Protein AF-A0A948AP21-F1 (afdb_monomer)

Sequence (75 aa):
ANGITAANEQVQALVDEFAQ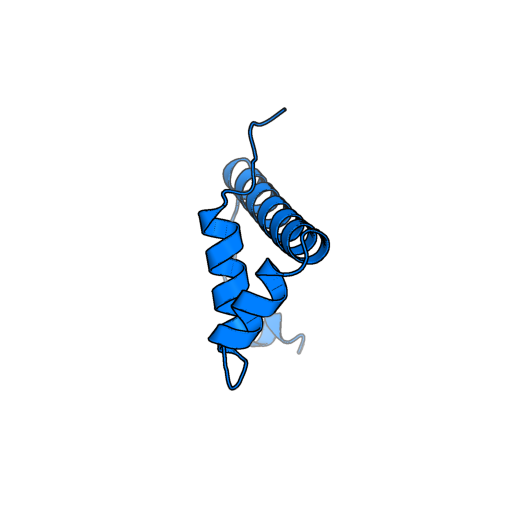SYEDPSEVVAWYHQDSTRLNEARALVLEENIVNWVLEHVQVSDEPATLETLMGNK

Radius of gyration: 17.39 Å; Cα contacts (8 Å, |Δi|>4): 40; chains: 1; bounding box: 44×27×39 Å

Solvent-accessible surface area (backbone atoms only — not comparable to full-atom values): 4576 Å² total; per-residue (Å²): 128,92,78,84,68,55,49,69,68,57,34,48,50,53,44,51,58,63,15,67,80,46,97,57,36,68,59,47,42,50,58,36,73,74,33,72,66,55,44,48,52,46,33,49,52,44,34,51,51,53,49,51,51,53,49,57,74,75,45,92,80,78,92,74,97,75,53,70,57,67,76,69,69,62,126

Secondary structure (DSSP, 8-state):
-------HHHHHHHHHHHHTTSS-HHHHHHHHHT-HHHHHHHHHHHHHHHHHHHHHHHS--------HHHHTT--

Nearest PDB structures (foldseek):
  5owj-assembly1_B  TM=8.759E-01  e=1.589E-03  Escherichia coli
  6d6s-assembly1_B  TM=7.412E-01  e=1.741E-02  Escherichia coli K-12
  8uew-assembly1_1Y  TM=4.173E-01  e=3.457E+00  Sus scrofa

pLDDT: mean 85.11, std 7.42, range [50.09, 91.12]

Mean predicted aligned error: 7.28 Å

Foldseek 3Di:
DPPQFQDPVNLLVQLLVVLVVDPGSPVSSVVCVVDPVSSVVSRVVSSVVSVVVVVVVVDDDDDDDDDPCVVVPPD

Structure (mmCIF, N/CA/C/O backbone):
data_AF-A0A948AP21-F1
#
_entry.id   AF-A0A948AP21-F1
#
loop_
_atom_site.group_PDB
_atom_site.id
_atom_site.type_symbol
_atom_site.label_atom_id
_atom_site.label_alt_id
_atom_site.label_comp_id
_atom_site.label_asym_id
_atom_site.label_entity_id
_atom_site.label_seq_id
_atom_site.pdbx_PDB_ins_code
_atom_site.Cartn_x
_atom_site.Cartn_y
_atom_site.Cartn_z
_atom_site.occupancy
_atom_site.B_iso_or_equiv
_atom_site.auth_seq_id
_atom_site.auth_comp_id
_atom_site.auth_asym_id
_atom_site.auth_atom_id
_atom_site.pdbx_PDB_model_num
ATOM 1 N N . ALA A 1 1 ? -11.008 14.179 -13.555 1.00 50.09 1 ALA A N 1
ATOM 2 C CA . ALA A 1 1 ? -10.065 13.375 -12.751 1.00 50.09 1 ALA A CA 1
ATOM 3 C C . ALA A 1 1 ? -10.091 11.957 -13.303 1.00 50.09 1 ALA A C 1
ATOM 5 O O . ALA A 1 1 ? -11.187 11.487 -13.576 1.00 50.09 1 ALA A O 1
ATOM 6 N N . ASN A 1 2 ? -8.941 11.313 -13.514 1.00 66.69 2 ASN A N 1
ATOM 7 C CA . ASN A 1 2 ? -8.790 10.048 -14.262 1.00 66.69 2 ASN A CA 1
ATOM 8 C C . ASN A 1 2 ? -9.423 8.798 -13.602 1.00 66.69 2 ASN A C 1
ATOM 10 O O . ASN A 1 2 ? -9.038 7.686 -13.927 1.00 66.69 2 ASN A O 1
ATOM 14 N N . GLY A 1 3 ? -10.370 8.954 -12.668 1.00 71.56 3 GLY A N 1
ATOM 15 C CA . GLY A 1 3 ? -11.104 7.840 -12.051 1.00 71.56 3 GLY A CA 1
ATOM 16 C C . GLY A 1 3 ? -10.258 6.871 -11.219 1.00 71.56 3 GLY A C 1
ATOM 17 O O . GLY A 1 3 ? -10.776 5.844 -10.802 1.00 71.56 3 GLY A O 1
ATOM 18 N N . ILE A 1 4 ? -8.984 7.185 -10.974 1.00 77.38 4 ILE A N 1
ATOM 19 C CA . ILE A 1 4 ? -8.067 6.331 -10.220 1.00 77.38 4 ILE A CA 1
ATOM 20 C C . ILE A 1 4 ? -8.478 6.375 -8.750 1.00 77.38 4 ILE A C 1
ATOM 22 O O . ILE A 1 4 ? -8.419 7.422 -8.103 1.00 77.38 4 ILE A O 1
ATOM 26 N N . THR A 1 5 ? -8.931 5.237 -8.240 1.00 78.56 5 THR A N 1
ATOM 27 C CA . THR A 1 5 ? -9.362 5.069 -6.853 1.00 78.56 5 THR A CA 1
ATOM 28 C C . THR A 1 5 ? -8.669 3.861 -6.259 1.00 78.56 5 THR A C 1
ATOM 30 O O . THR A 1 5 ? -8.561 2.832 -6.919 1.00 78.56 5 THR A O 1
ATOM 33 N N . ALA A 1 6 ? -8.241 3.961 -5.006 1.00 82.75 6 ALA A N 1
ATOM 34 C CA . ALA A 1 6 ? -7.791 2.801 -4.254 1.00 82.75 6 ALA A CA 1
ATOM 35 C C . ALA A 1 6 ? -9.005 1.932 -3.892 1.00 82.75 6 ALA A C 1
ATOM 37 O O . ALA A 1 6 ? -9.854 2.348 -3.095 1.00 82.75 6 ALA A O 1
ATOM 38 N N . ALA A 1 7 ? -9.114 0.754 -4.511 1.00 86.44 7 ALA A N 1
ATOM 39 C CA . ALA A 1 7 ? -10.176 -0.193 -4.198 1.00 86.44 7 ALA A CA 1
ATOM 40 C C . ALA A 1 7 ? -9.965 -0.769 -2.792 1.00 86.44 7 ALA A C 1
ATOM 42 O O . ALA A 1 7 ? -8.834 -1.017 -2.377 1.00 86.44 7 ALA A O 1
ATOM 43 N N . ASN A 1 8 ? -11.051 -1.009 -2.052 1.00 83.75 8 ASN A N 1
ATOM 44 C CA . ASN A 1 8 ? -10.940 -1.548 -0.693 1.00 83.75 8 ASN A CA 1
ATOM 45 C C . ASN A 1 8 ? -10.272 -2.932 -0.680 1.00 83.75 8 ASN A C 1
ATOM 47 O O . ASN A 1 8 ? -9.512 -3.212 0.239 1.00 83.75 8 ASN A O 1
ATOM 51 N N . GLU A 1 9 ? -10.486 -3.756 -1.712 1.00 86.88 9 GLU A N 1
ATOM 52 C CA . GLU A 1 9 ? -9.808 -5.052 -1.848 1.00 86.88 9 GLU A CA 1
ATOM 53 C C . GLU A 1 9 ? -8.289 -4.906 -1.999 1.00 86.88 9 GLU A C 1
ATOM 55 O O . GLU A 1 9 ? -7.545 -5.679 -1.407 1.00 86.88 9 GLU A O 1
ATOM 60 N N . GLN A 1 10 ? -7.816 -3.891 -2.731 1.00 87.44 10 GLN A N 1
ATOM 61 C CA . GLN A 1 10 ? -6.381 -3.625 -2.883 1.00 87.44 10 GLN A CA 1
ATOM 62 C C . GLN A 1 10 ? -5.756 -3.149 -1.569 1.00 87.44 10 GLN A C 1
ATOM 64 O O . GLN A 1 10 ? -4.665 -3.577 -1.213 1.00 87.44 10 GLN A O 1
ATOM 69 N N . VAL A 1 11 ? -6.463 -2.295 -0.822 1.00 87.62 11 VAL A N 1
ATOM 70 C CA . VAL A 1 11 ? -6.007 -1.845 0.503 1.00 87.62 11 VAL A CA 1
ATOM 71 C C . VAL A 1 1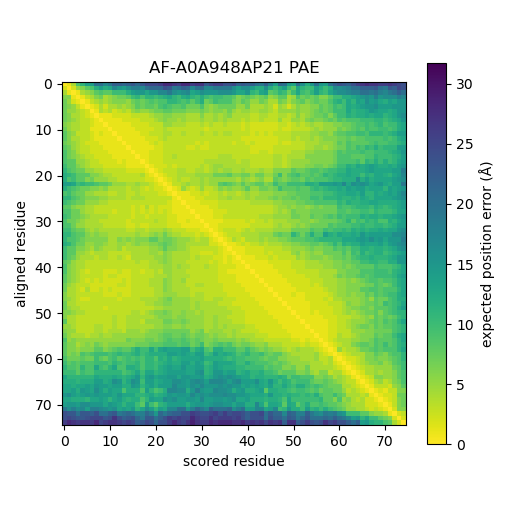1 ? -5.918 -3.020 1.469 1.00 87.62 11 VAL A C 1
ATOM 73 O O . VAL A 1 11 ? -4.959 -3.117 2.225 1.00 8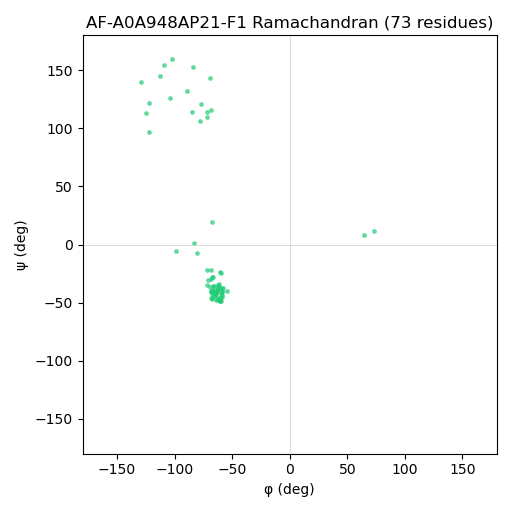7.62 11 VAL A O 1
ATOM 76 N N . GLN A 1 12 ? -6.890 -3.930 1.426 1.00 87.12 12 GLN A N 1
ATOM 77 C CA . GLN A 1 12 ? -6.873 -5.116 2.270 1.00 87.12 12 GLN A CA 1
ATOM 78 C C . GLN A 1 12 ? -5.745 -6.079 1.882 1.00 87.12 12 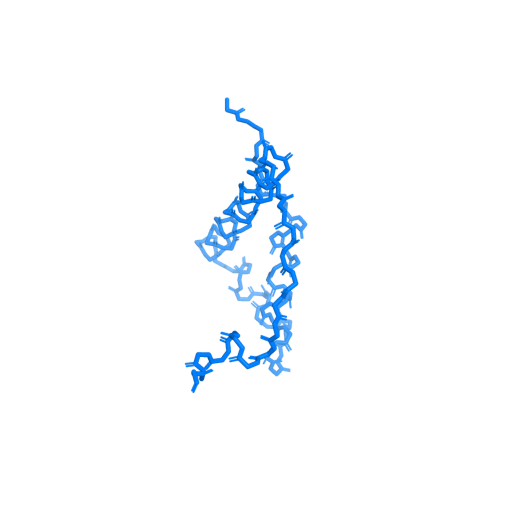GLN A C 1
ATOM 80 O O . GLN A 1 12 ? -5.024 -6.534 2.761 1.00 87.12 12 GLN A O 1
ATOM 85 N N . ALA A 1 13 ? -5.527 -6.306 0.584 1.00 89.81 13 ALA A N 1
ATOM 86 C CA . ALA A 1 13 ? -4.418 -7.122 0.098 1.00 89.81 13 ALA A CA 1
ATOM 87 C C . ALA A 1 13 ? -3.050 -6.560 0.518 1.00 89.81 13 ALA A C 1
ATOM 89 O O . ALA A 1 13 ? -2.192 -7.321 0.954 1.00 89.81 13 ALA A O 1
ATOM 90 N N . LEU A 1 14 ? -2.870 -5.237 0.455 1.00 89.31 14 LEU A N 1
ATOM 91 C CA . LEU A 1 14 ? -1.643 -4.573 0.898 1.00 89.31 14 LEU A CA 1
ATOM 92 C C . LEU A 1 14 ? -1.411 -4.746 2.408 1.00 89.31 14 LEU A C 1
ATOM 94 O O . LEU A 1 14 ? -0.297 -5.012 2.851 1.00 89.31 14 LEU A O 1
ATOM 98 N N . VAL A 1 15 ? -2.467 -4.606 3.215 1.00 88.44 15 VAL A N 1
ATOM 99 C CA . VAL A 1 15 ? -2.386 -4.821 4.667 1.00 88.44 15 VAL A CA 1
ATOM 100 C C . VAL A 1 15 ? -2.064 -6.283 4.985 1.00 88.44 15 VAL A C 1
ATOM 102 O O . VAL A 1 15 ? -1.227 -6.537 5.850 1.00 88.44 15 VAL A O 1
ATOM 105 N N . ASP A 1 16 ? -2.665 -7.232 4.266 1.00 87.69 16 ASP A N 1
ATOM 106 C CA . ASP A 1 16 ? -2.373 -8.660 4.408 1.00 87.69 16 ASP A CA 1
ATOM 107 C C . ASP A 1 16 ? -0.923 -8.979 4.011 1.00 87.69 16 ASP A C 1
ATOM 109 O O . ASP A 1 16 ? -0.251 -9.746 4.698 1.00 87.69 16 ASP A O 1
ATOM 113 N N . GLU A 1 17 ? -0.406 -8.367 2.943 1.00 88.25 17 GLU A N 1
ATOM 114 C CA . GLU A 1 17 ? 0.991 -8.504 2.519 1.00 88.25 17 GLU A CA 1
ATOM 115 C C . GLU A 1 17 ? 1.958 -7.964 3.580 1.00 88.25 17 GLU A C 1
ATOM 117 O O . GLU A 1 17 ? 2.911 -8.648 3.963 1.00 88.25 17 GLU A O 1
ATOM 122 N N . PHE A 1 18 ? 1.686 -6.780 4.136 1.00 86.06 18 PHE A N 1
ATOM 123 C CA . PHE A 1 18 ? 2.487 -6.252 5.239 1.00 86.06 18 PHE A CA 1
ATOM 124 C C . PHE A 1 18 ? 2.424 -7.146 6.475 1.00 86.06 18 PHE A C 1
ATOM 126 O O . PHE A 1 18 ? 3.443 -7.349 7.134 1.00 86.06 18 PHE A O 1
ATOM 133 N N . ALA A 1 19 ? 1.258 -7.718 6.771 1.00 89.25 19 ALA A N 1
ATOM 134 C CA . ALA A 1 19 ? 1.058 -8.597 7.912 1.00 89.25 19 ALA A CA 1
ATOM 135 C C . ALA A 1 19 ? 1.792 -9.945 7.779 1.00 89.25 19 ALA A C 1
ATOM 137 O O . ALA A 1 19 ? 2.222 -10.491 8.793 1.00 89.25 19 ALA A O 1
ATOM 138 N N . GLN A 1 20 ? 2.007 -10.464 6.562 1.00 89.12 20 GLN A N 1
ATOM 139 C CA . GLN A 1 20 ? 2.688 -11.753 6.327 1.00 89.12 20 GLN A CA 1
ATOM 140 C C . GLN A 1 20 ? 4.127 -11.810 6.851 1.00 89.12 20 GLN A C 1
ATOM 142 O O . GLN A 1 20 ? 4.646 -12.895 7.107 1.00 89.12 20 GLN A O 1
ATOM 147 N N . SER A 1 21 ? 4.777 -10.657 7.010 1.00 88.94 21 SER A N 1
ATOM 148 C CA . SER A 1 21 ? 6.141 -10.578 7.545 1.00 88.94 21 SER A CA 1
ATOM 149 C C . SER A 1 21 ? 6.201 -10.669 9.077 1.00 88.94 21 SER A C 1
ATOM 151 O O . SER A 1 21 ? 7.294 -10.734 9.640 1.00 88.94 21 SER A O 1
ATOM 153 N N . TYR A 1 22 ? 5.051 -10.658 9.756 1.00 88.94 22 TYR A N 1
ATOM 154 C CA . TYR A 1 22 ? 4.942 -10.688 11.213 1.00 88.94 22 TYR A CA 1
ATOM 155 C C . TYR A 1 22 ? 4.562 -12.078 11.736 1.00 88.94 22 TYR A C 1
ATOM 157 O O . TYR A 1 22 ? 4.019 -12.914 11.019 1.00 88.94 22 TYR A O 1
ATOM 165 N N . GLU A 1 23 ? 4.852 -12.317 13.018 1.00 87.25 23 GLU A N 1
ATOM 166 C CA . GLU A 1 23 ? 4.585 -13.595 13.696 1.00 87.25 23 GLU A CA 1
ATOM 167 C C . GLU A 1 23 ? 3.080 -13.883 13.844 1.00 87.25 23 GLU A C 1
ATOM 169 O O . GLU A 1 23 ? 2.659 -15.029 13.687 1.00 87.25 23 GLU A O 1
ATOM 174 N N . ASP A 1 24 ? 2.269 -12.842 14.072 1.00 88.44 24 ASP A N 1
ATOM 175 C CA . ASP A 1 24 ? 0.805 -12.917 14.065 1.00 88.44 24 ASP A CA 1
ATOM 176 C C . ASP A 1 24 ? 0.215 -11.929 13.038 1.00 88.44 24 ASP A C 1
ATOM 178 O O . ASP A 1 24 ? 0.040 -10.741 13.332 1.00 88.44 24 ASP A O 1
ATOM 182 N N . PRO A 1 25 ? -0.110 -12.387 11.816 1.00 88.12 25 PRO A N 1
ATOM 183 C CA . PRO A 1 25 ? -0.673 -11.517 10.790 1.00 88.12 25 PRO A CA 1
ATOM 184 C C . PRO A 1 25 ? -2.076 -11.010 11.154 1.00 88.12 25 PRO A C 1
ATOM 186 O O . PRO A 1 25 ? -2.472 -9.919 10.745 1.00 88.12 25 PRO A O 1
ATOM 189 N N . SER A 1 26 ? -2.839 -11.768 11.947 1.00 86.56 26 SER A N 1
ATOM 190 C CA . SER A 1 26 ? -4.222 -11.420 12.278 1.00 86.56 26 SER A CA 1
ATOM 191 C C . SER A 1 26 ? -4.309 -10.225 13.230 1.00 86.56 26 SER A C 1
ATOM 193 O O . SER A 1 26 ? -5.190 -9.372 13.081 1.00 86.56 26 SER A O 1
ATOM 195 N N . GLU A 1 27 ? -3.350 -10.107 14.151 1.00 88.19 27 GLU A N 1
ATOM 196 C CA . GLU A 1 27 ? -3.223 -8.952 15.038 1.00 88.19 27 GLU A CA 1
ATOM 197 C C . GLU A 1 27 ? -2.822 -7.686 14.266 1.00 88.19 27 GLU A C 1
ATOM 199 O O . GLU A 1 27 ? -3.390 -6.616 14.496 1.00 88.19 27 GLU A O 1
ATOM 204 N N . VAL A 1 28 ? -1.910 -7.804 13.295 1.00 86.38 28 VAL A N 1
ATOM 205 C CA . VAL A 1 28 ? -1.463 -6.672 12.464 1.00 86.38 28 VAL A CA 1
ATOM 206 C C . VAL A 1 28 ? -2.600 -6.134 11.595 1.00 86.38 28 VAL A C 1
ATOM 208 O O . VAL A 1 28 ? -2.814 -4.921 11.537 1.00 86.38 28 VAL A O 1
ATOM 211 N N . VAL A 1 29 ? -3.387 -7.020 10.980 1.00 87.44 29 VAL A N 1
ATOM 212 C CA . VAL A 1 29 ? -4.581 -6.630 10.213 1.00 87.44 29 VAL A CA 1
ATOM 213 C C . VAL A 1 29 ? -5.573 -5.896 11.121 1.00 87.44 29 VAL A C 1
ATOM 215 O O . VAL A 1 29 ? -6.022 -4.792 10.800 1.00 87.44 29 VAL A O 1
ATOM 218 N N . ALA A 1 30 ? -5.870 -6.445 12.303 1.00 88.25 30 ALA A N 1
ATOM 219 C CA . ALA A 1 30 ? -6.762 -5.800 13.266 1.00 88.25 30 ALA A CA 1
ATOM 220 C C . ALA A 1 30 ? -6.236 -4.428 13.732 1.00 88.25 30 ALA A C 1
ATOM 222 O O . ALA A 1 30 ? -7.016 -3.486 13.878 1.00 88.25 30 ALA A O 1
ATOM 223 N N . TRP A 1 31 ? -4.923 -4.290 13.916 1.00 87.62 31 TRP A N 1
ATOM 224 C CA . TRP A 1 31 ? -4.255 -3.044 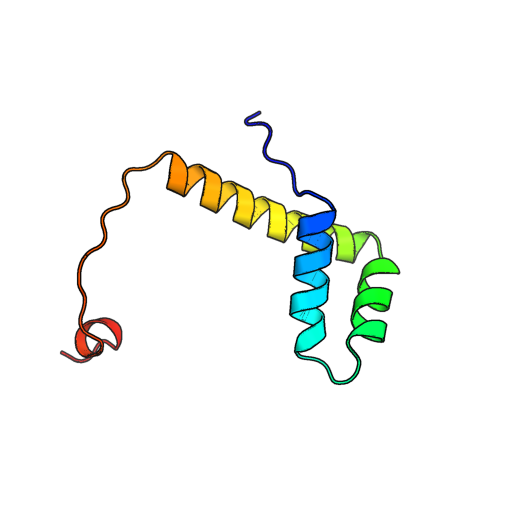14.297 1.00 87.62 31 TRP A CA 1
ATOM 225 C C . TRP A 1 31 ? -4.353 -1.953 13.222 1.00 87.62 31 TRP A C 1
ATOM 227 O O . TRP A 1 31 ? -4.509 -0.774 13.559 1.00 87.62 31 TRP A O 1
ATOM 237 N N . TYR A 1 32 ? -4.314 -2.331 11.940 1.00 85.81 32 TYR A N 1
ATOM 238 C CA . TYR A 1 32 ? -4.607 -1.420 10.831 1.00 85.81 32 TYR A CA 1
ATOM 239 C C . TYR A 1 32 ? -6.080 -1.010 10.838 1.00 85.81 32 TYR A C 1
ATOM 241 O O . TYR A 1 32 ? -6.384 0.178 10.768 1.00 85.81 32 TYR A O 1
ATOM 249 N N . HIS A 1 33 ? -7.002 -1.962 11.000 1.00 84.56 33 HIS A N 1
ATOM 250 C CA . HIS A 1 33 ? -8.441 -1.681 10.998 1.00 84.56 33 HIS A CA 1
ATOM 251 C C . HIS A 1 33 ? -8.942 -0.874 12.207 1.00 84.56 33 HIS A C 1
ATOM 253 O O . HIS A 1 33 ? -9.992 -0.237 12.117 1.00 84.56 33 HIS A O 1
ATOM 259 N N . GLN A 1 34 ? -8.210 -0.875 13.323 1.00 89.06 34 GLN A N 1
ATOM 260 C CA . GLN A 1 34 ? -8.548 -0.097 14.519 1.00 89.06 34 GLN A CA 1
ATOM 261 C C . GLN A 1 34 ? -8.328 1.412 14.361 1.00 89.06 34 GLN A C 1
ATOM 263 O O . GLN A 1 34 ? -8.951 2.183 15.093 1.00 89.06 34 GLN A O 1
ATOM 268 N N . ASP A 1 35 ? -7.480 1.850 13.426 1.00 89.06 35 ASP A N 1
ATOM 269 C CA . ASP A 1 35 ? -7.174 3.265 13.215 1.00 89.06 35 ASP A CA 1
ATOM 270 C C . ASP A 1 35 ? -7.445 3.678 11.763 1.00 89.06 35 ASP A C 1
ATOM 272 O O . ASP A 1 35 ? -6.750 3.293 10.821 1.00 89.06 35 ASP A O 1
ATOM 276 N N . SER A 1 36 ? -8.448 4.540 11.581 1.00 84.56 36 SER A N 1
ATOM 277 C CA . SER A 1 36 ? -8.808 5.091 10.272 1.00 84.56 36 SER A CA 1
ATOM 278 C C . SER A 1 36 ? -7.675 5.878 9.603 1.00 84.56 36 SER A C 1
ATOM 280 O O . SER A 1 36 ? -7.661 6.000 8.380 1.00 84.56 36 SER A O 1
ATOM 282 N N . THR A 1 37 ? -6.736 6.417 10.382 1.00 87.12 37 THR A N 1
ATOM 283 C CA . THR A 1 37 ? -5.559 7.139 9.880 1.00 87.12 37 THR A CA 1
ATOM 284 C C . THR A 1 37 ? -4.611 6.176 9.177 1.00 87.12 37 THR A C 1
ATOM 286 O O . THR A 1 37 ? -4.220 6.428 8.042 1.00 87.12 37 THR A O 1
ATOM 289 N N . ARG A 1 38 ? -4.337 5.018 9.789 1.00 86.88 38 ARG A N 1
ATOM 290 C CA . ARG A 1 38 ? -3.473 3.973 9.214 1.00 86.88 38 ARG A CA 1
ATOM 291 C C . ARG A 1 38 ? -4.086 3.345 7.972 1.00 86.88 38 ARG A C 1
ATOM 293 O O . ARG A 1 38 ? -3.401 3.125 6.979 1.00 86.88 38 ARG A O 1
ATOM 300 N N . LEU A 1 39 ? -5.402 3.121 7.986 1.00 87.19 39 LEU A N 1
ATOM 301 C CA . LEU A 1 39 ? -6.122 2.696 6.784 1.00 87.19 39 LEU A CA 1
ATOM 302 C C . LEU A 1 39 ? -6.059 3.740 5.664 1.00 87.19 39 LEU A C 1
ATOM 304 O O . LEU A 1 39 ? -6.007 3.375 4.492 1.00 87.19 39 LEU A O 1
ATOM 308 N N . ASN A 1 40 ? -6.075 5.033 5.995 1.00 87.00 40 ASN A N 1
ATOM 309 C CA . ASN A 1 40 ? -5.912 6.088 4.998 1.00 87.00 40 ASN A CA 1
ATOM 310 C C . ASN A 1 40 ? -4.493 6.130 4.420 1.00 87.00 40 ASN A C 1
ATOM 312 O O . ASN A 1 40 ? -4.360 6.379 3.227 1.00 87.00 40 ASN A O 1
ATOM 316 N N . GLU A 1 41 ? -3.461 5.861 5.220 1.00 86.56 41 GLU A N 1
ATOM 317 C CA . GLU A 1 41 ? -2.080 5.738 4.735 1.00 86.56 41 GLU A CA 1
ATOM 318 C C . GLU A 1 41 ? -1.935 4.552 3.774 1.00 86.56 41 GLU A C 1
ATOM 320 O O . GLU A 1 41 ? -1.451 4.728 2.657 1.00 86.56 41 GLU A O 1
ATOM 325 N N . ALA A 1 42 ? -2.459 3.377 4.139 1.00 87.81 42 ALA A N 1
ATOM 326 C CA . ALA A 1 42 ? -2.491 2.218 3.245 1.00 87.81 42 ALA A CA 1
ATOM 327 C C . ALA A 1 42 ? -3.264 2.523 1.947 1.00 87.81 42 ALA A C 1
ATOM 329 O O . ALA A 1 42 ? -2.830 2.179 0.849 1.00 87.81 42 ALA A O 1
ATOM 330 N N . ARG A 1 43 ? -4.387 3.246 2.049 1.00 87.25 43 ARG A N 1
ATOM 331 C CA . ARG A 1 43 ? -5.159 3.703 0.885 1.00 87.25 43 ARG A CA 1
ATOM 332 C C . ARG A 1 43 ? -4.375 4.668 -0.005 1.00 87.25 43 ARG A C 1
ATOM 334 O O . ARG A 1 43 ? -4.521 4.602 -1.223 1.00 87.25 43 ARG A O 1
ATOM 341 N N . ALA A 1 44 ? -3.589 5.567 0.580 1.00 88.94 44 ALA A N 1
ATOM 342 C CA . ALA A 1 44 ? -2.740 6.481 -0.174 1.00 88.94 44 ALA A CA 1
ATOM 343 C C . ALA A 1 44 ? -1.657 5.713 -0.941 1.00 88.94 44 ALA A C 1
ATOM 345 O O . ALA A 1 44 ? -1.470 5.978 -2.124 1.00 88.94 44 ALA A O 1
ATOM 346 N N . LEU A 1 45 ? -1.042 4.705 -0.317 1.00 89.44 45 LEU A N 1
ATOM 347 C CA . LEU A 1 45 ? -0.037 3.861 -0.964 1.00 89.44 45 LEU A CA 1
ATOM 348 C C . LEU A 1 45 ? -0.608 3.121 -2.185 1.00 89.44 45 LEU A C 1
ATOM 350 O O . LEU A 1 45 ? -0.063 3.205 -3.281 1.00 89.44 45 LEU A O 1
ATOM 354 N N . VAL A 1 46 ? -1.773 2.483 -2.028 1.00 91.12 46 VAL A N 1
ATOM 355 C CA . VAL A 1 46 ? -2.474 1.818 -3.143 1.00 91.12 46 VAL A CA 1
ATOM 356 C C . VAL A 1 46 ? -2.821 2.808 -4.255 1.00 91.12 46 VAL A C 1
ATOM 358 O O . VAL A 1 46 ? -2.769 2.480 -5.440 1.00 91.12 46 VAL A O 1
ATOM 361 N N . LEU A 1 47 ? -3.205 4.035 -3.893 1.00 89.94 47 LEU A N 1
ATOM 362 C CA . LEU A 1 47 ? -3.495 5.067 -4.880 1.00 89.94 47 LEU A CA 1
ATOM 363 C C . LEU A 1 47 ? -2.237 5.446 -5.671 1.00 89.94 47 LEU A C 1
ATOM 365 O O . LEU A 1 47 ? -2.328 5.597 -6.887 1.00 89.94 47 LEU A O 1
ATOM 369 N N . GLU A 1 48 ? -1.089 5.580 -5.009 1.00 89.94 48 GLU A N 1
ATOM 370 C CA . GLU A 1 48 ? 0.197 5.849 -5.660 1.00 89.94 48 GLU A CA 1
ATOM 371 C C . GLU A 1 48 ? 0.572 4.733 -6.640 1.00 89.94 48 GLU A C 1
ATOM 373 O O . GLU A 1 48 ? 0.874 5.025 -7.798 1.00 89.94 48 GLU A O 1
ATOM 378 N N . GLU A 1 49 ? 0.458 3.465 -6.237 1.00 88.88 49 GLU A N 1
ATOM 379 C CA . GLU A 1 49 ? 0.709 2.325 -7.128 1.00 88.88 49 GLU A CA 1
ATOM 380 C C . GLU A 1 49 ? -0.231 2.312 -8.335 1.00 88.88 49 GLU A C 1
ATOM 382 O O . GLU A 1 49 ? 0.206 2.146 -9.475 1.00 88.88 49 GLU A O 1
ATOM 387 N N . ASN A 1 50 ? -1.526 2.549 -8.116 1.00 88.56 50 ASN A N 1
ATOM 388 C CA . ASN A 1 50 ? -2.504 2.618 -9.199 1.00 88.56 50 ASN A CA 1
ATOM 389 C C . ASN A 1 50 ? -2.199 3.769 -10.173 1.00 88.56 50 ASN A C 1
ATOM 391 O O . ASN A 1 50 ? -2.414 3.626 -11.377 1.00 88.56 50 ASN A O 1
ATOM 395 N N . ILE A 1 51 ? -1.687 4.904 -9.682 1.00 89.12 51 ILE A N 1
ATOM 396 C CA . ILE A 1 51 ? -1.239 6.012 -10.536 1.00 89.12 51 ILE A CA 1
ATOM 397 C C . ILE A 1 51 ? -0.013 5.599 -11.352 1.00 89.12 51 ILE A C 1
ATOM 399 O O . ILE A 1 51 ? 0.018 5.870 -12.550 1.00 89.12 51 ILE A O 1
ATOM 403 N N . VAL A 1 52 ? 0.976 4.938 -10.743 1.00 88.62 52 VAL A N 1
ATOM 404 C CA . VAL A 1 52 ? 2.170 4.451 -11.454 1.00 88.62 52 VAL A CA 1
ATOM 405 C C . VAL A 1 52 ? 1.776 3.465 -12.550 1.00 88.62 52 VAL A C 1
ATOM 407 O O . VAL A 1 52 ? 2.180 3.650 -13.695 1.00 88.62 52 VAL A O 1
ATOM 410 N N . ASN A 1 53 ? 0.929 2.484 -12.235 1.00 88.19 53 ASN A N 1
ATOM 411 C CA . ASN A 1 53 ? 0.414 1.522 -13.210 1.00 88.19 53 ASN A CA 1
ATOM 412 C C . ASN A 1 53 ? -0.335 2.218 -14.350 1.00 88.19 53 ASN A C 1
ATOM 414 O O . ASN A 1 53 ? -0.061 1.953 -15.517 1.00 88.19 53 ASN A O 1
ATOM 418 N N . TRP A 1 54 ? -1.206 3.178 -14.029 1.00 89.50 54 TRP A N 1
ATOM 419 C CA . TRP A 1 54 ? -1.895 3.968 -15.046 1.00 89.50 54 TRP A CA 1
ATOM 420 C C . TRP A 1 54 ? -0.909 4.715 -15.950 1.00 89.50 54 TRP A C 1
ATOM 422 O O . TRP A 1 54 ? -1.073 4.715 -17.167 1.00 89.50 54 TRP A O 1
ATOM 432 N N . VAL A 1 55 ? 0.136 5.330 -15.388 1.00 88.88 55 VAL A N 1
ATOM 433 C CA . VAL A 1 55 ? 1.168 5.999 -16.191 1.00 88.88 55 VAL A CA 1
ATOM 434 C C . VAL A 1 55 ? 1.874 4.990 -17.092 1.00 88.88 55 VAL A C 1
ATOM 436 O O . VAL A 1 55 ? 1.979 5.255 -18.285 1.00 88.88 55 VAL A O 1
ATOM 439 N N . LEU A 1 56 ? 2.302 3.840 -16.560 1.00 87.19 56 LEU A N 1
ATOM 440 C CA . LEU A 1 56 ? 2.979 2.779 -17.315 1.00 87.19 56 LEU A CA 1
ATOM 441 C C . LEU A 1 56 ? 2.140 2.261 -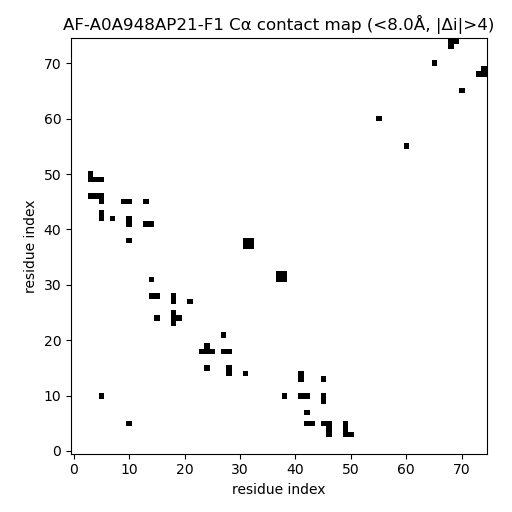18.491 1.00 87.19 56 LEU A C 1
ATOM 443 O O . LEU A 1 56 ? 2.690 2.028 -19.562 1.00 87.19 56 LEU A O 1
ATOM 447 N N . GLU A 1 57 ? 0.821 2.148 -18.332 1.00 86.69 57 GLU A N 1
ATOM 448 C CA . GLU A 1 57 ? -0.099 1.770 -19.417 1.00 86.69 57 GLU A CA 1
ATOM 449 C C . GLU A 1 57 ? -0.217 2.837 -20.516 1.00 86.69 57 GLU A C 1
ATOM 451 O O . GLU A 1 57 ? -0.519 2.521 -21.667 1.00 86.69 57 GLU A O 1
ATOM 456 N N . HIS A 1 58 ? -0.001 4.108 -20.171 1.00 86.50 58 HIS A N 1
ATOM 457 C CA . HIS A 1 58 ? -0.150 5.241 -21.087 1.00 86.50 58 HIS A CA 1
ATOM 458 C C . HIS A 1 58 ? 1.178 5.723 -21.682 1.00 86.50 58 HIS A C 1
ATOM 460 O O . HIS A 1 58 ? 1.170 6.601 -22.550 1.00 86.50 58 HIS A O 1
ATOM 466 N N . VAL A 1 59 ? 2.313 5.174 -21.244 1.00 89.94 59 VAL A N 1
ATOM 467 C CA . VAL A 1 59 ? 3.633 5.487 -21.796 1.00 89.94 59 VAL A CA 1
ATOM 468 C C . VAL A 1 59 ? 4.191 4.318 -22.596 1.00 89.94 59 VAL A C 1
ATOM 470 O O . VAL A 1 59 ? 3.852 3.158 -22.389 1.00 89.94 59 VAL A O 1
ATOM 473 N N . GLN A 1 60 ? 5.077 4.624 -23.540 1.00 86.56 60 GLN A N 1
ATOM 474 C CA . GLN A 1 60 ? 5.786 3.592 -24.280 1.00 86.56 60 GLN A CA 1
ATOM 475 C C . GLN A 1 60 ? 6.916 3.034 -23.408 1.00 86.56 60 GLN A C 1
ATOM 477 O O . GLN A 1 60 ? 7.926 3.703 -23.199 1.00 86.56 60 GLN A O 1
ATOM 482 N N . VAL A 1 61 ? 6.732 1.817 -22.902 1.00 86.50 61 VAL A N 1
ATOM 483 C CA . VAL A 1 61 ? 7.756 1.076 -22.157 1.00 86.50 61 VAL A CA 1
ATOM 484 C C . VAL A 1 61 ? 8.588 0.251 -23.142 1.00 86.50 61 VAL A C 1
ATOM 486 O O . VAL A 1 61 ? 8.034 -0.415 -24.017 1.00 86.50 61 VAL A O 1
ATOM 489 N N . SER A 1 62 ? 9.915 0.313 -23.026 1.00 87.12 62 SER A N 1
ATOM 490 C CA . SER A 1 62 ? 10.835 -0.559 -23.761 1.00 87.12 62 SER A CA 1
ATOM 491 C C . SER A 1 62 ? 11.715 -1.326 -22.786 1.00 87.12 62 SER A C 1
ATOM 493 O O . SER A 1 62 ? 12.456 -0.714 -22.015 1.00 87.12 62 SER A 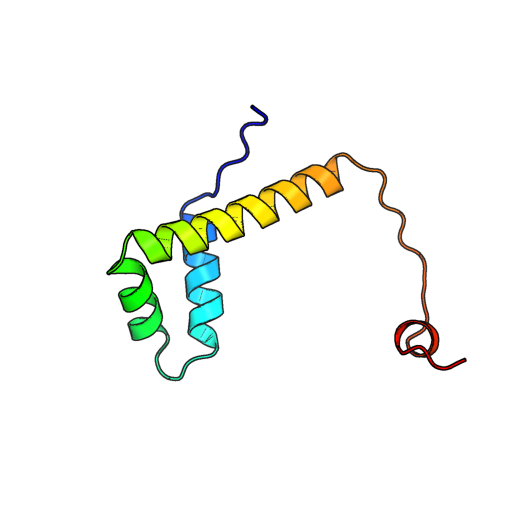O 1
ATOM 495 N N . ASP A 1 63 ? 11.666 -2.650 -22.852 1.00 85.94 63 ASP A N 1
ATOM 496 C CA . ASP A 1 63 ? 12.563 -3.511 -22.092 1.00 85.94 63 ASP A CA 1
ATOM 497 C C . ASP A 1 63 ? 13.944 -3.548 -22.753 1.00 85.94 63 ASP A C 1
ATOM 499 O O . ASP A 1 63 ? 14.086 -3.960 -23.907 1.00 85.94 63 ASP A O 1
ATOM 503 N N . GLU A 1 64 ? 14.976 -3.138 -22.016 1.00 87.06 64 GLU A N 1
ATOM 504 C CA . GLU A 1 64 ? 16.364 -3.285 -22.448 1.00 87.06 64 GLU A CA 1
ATOM 505 C C . GLU A 1 64 ? 17.042 -4.436 -21.690 1.00 87.06 64 GLU A C 1
ATOM 507 O O . GLU A 1 64 ? 17.041 -4.450 -20.455 1.00 87.06 64 GLU A O 1
ATOM 512 N N . PRO A 1 65 ? 17.641 -5.417 -22.391 1.00 83.44 65 PRO A N 1
ATOM 513 C CA . PRO A 1 65 ? 18.344 -6.508 -21.735 1.00 83.44 65 PRO A CA 1
ATOM 514 C C . PRO A 1 65 ? 19.612 -5.984 -21.050 1.00 83.44 65 PRO A C 1
ATOM 516 O O . PRO A 1 65 ? 20.557 -5.551 -21.710 1.00 83.44 65 PRO A O 1
ATOM 519 N N . ALA A 1 66 ? 19.653 -6.073 -19.722 1.00 85.69 66 ALA A N 1
ATOM 520 C CA . ALA A 1 66 ? 20.815 -5.729 -18.909 1.00 85.69 66 ALA A CA 1
ATOM 521 C C . ALA A 1 66 ? 21.404 -6.977 -18.233 1.00 85.69 66 ALA A C 1
ATOM 523 O O . ALA A 1 66 ? 20.682 -7.894 -17.839 1.00 85.69 66 ALA A O 1
ATOM 524 N N . THR A 1 67 ? 22.730 -7.017 -18.080 1.00 88.56 67 THR A N 1
ATOM 525 C CA . THR A 1 67 ? 23.405 -8.065 -17.301 1.00 88.56 67 THR A CA 1
ATOM 526 C C . THR A 1 67 ? 23.416 -7.716 -15.816 1.00 88.56 67 THR A C 1
ATOM 528 O O . THR A 1 67 ? 23.439 -6.542 -15.442 1.00 88.56 67 THR A O 1
ATOM 531 N N . LEU A 1 68 ? 23.465 -8.739 -14.955 1.00 84.69 68 LEU A N 1
ATOM 532 C CA . LEU A 1 68 ? 23.584 -8.553 -13.504 1.00 84.69 68 LEU A CA 1
ATOM 533 C C . LEU A 1 68 ? 24.799 -7.680 -13.138 1.00 84.69 68 LEU A C 1
ATOM 535 O O . LEU A 1 68 ? 24.690 -6.808 -12.286 1.00 84.69 68 LEU A O 1
ATOM 539 N N . GLU A 1 69 ? 25.935 -7.860 -13.819 1.00 83.25 69 GLU A N 1
ATOM 540 C CA . GLU A 1 69 ? 27.152 -7.054 -13.623 1.00 83.25 69 GLU A CA 1
ATOM 541 C C . GLU A 1 69 ? 26.913 -5.556 -13.878 1.00 83.25 69 GLU A C 1
ATOM 543 O O . GLU A 1 69 ? 27.359 -4.722 -13.091 1.00 83.25 69 GLU A O 1
ATOM 548 N N . THR A 1 70 ? 26.131 -5.225 -14.913 1.00 81.75 70 THR A N 1
ATOM 549 C CA . THR A 1 70 ? 25.761 -3.840 -15.253 1.00 81.75 70 THR A CA 1
ATOM 550 C C . THR A 1 70 ? 24.846 -3.229 -14.190 1.00 81.75 70 THR A C 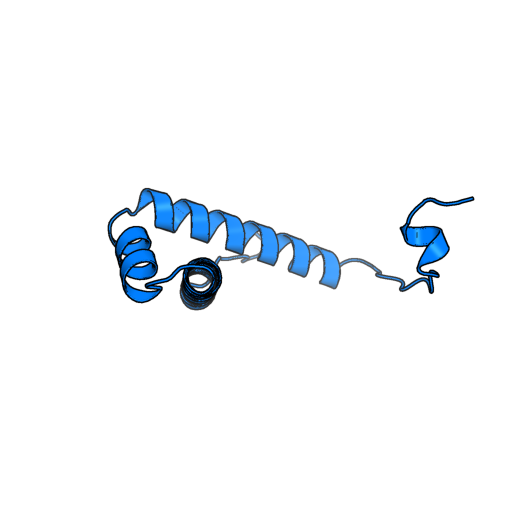1
ATOM 552 O O . THR A 1 70 ? 25.023 -2.073 -13.810 1.00 81.75 70 THR A O 1
ATOM 555 N N . LEU A 1 71 ? 23.896 -4.010 -13.668 1.00 84.31 71 LEU A N 1
ATOM 556 C CA . LEU A 1 71 ? 22.967 -3.568 -12.623 1.00 84.31 71 LEU A CA 1
ATOM 557 C C . LEU A 1 71 ? 23.650 -3.396 -11.255 1.00 84.31 71 LEU A C 1
ATOM 559 O O . LEU A 1 71 ? 23.253 -2.536 -10.475 1.00 84.31 71 LEU A O 1
ATOM 563 N N . MET A 1 72 ? 24.694 -4.180 -10.970 1.00 86.44 72 MET A N 1
ATOM 564 C CA . MET A 1 72 ? 25.461 -4.116 -9.718 1.00 86.44 72 MET A CA 1
ATOM 565 C C . MET A 1 72 ? 26.552 -3.029 -9.707 1.00 86.44 72 MET A C 1
ATOM 567 O O . MET A 1 72 ? 27.263 -2.894 -8.712 1.00 86.44 72 MET A O 1
ATOM 571 N N . GLY A 1 73 ? 26.701 -2.246 -10.782 1.00 72.69 73 GLY A N 1
ATOM 572 C CA . GLY A 1 73 ? 27.592 -1.080 -10.819 1.00 72.69 73 GLY A CA 1
ATOM 573 C C . GLY A 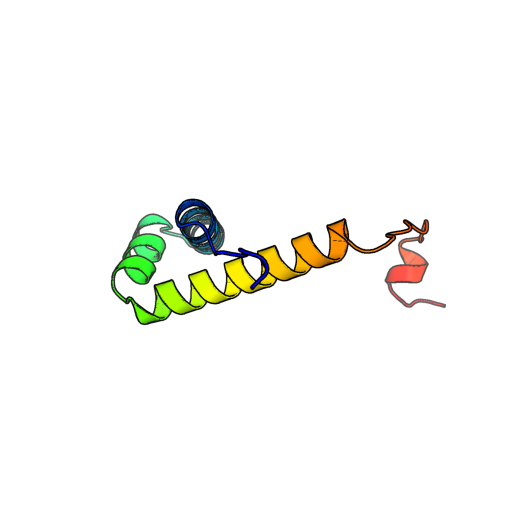1 73 ? 29.093 -1.388 -10.888 1.00 72.69 73 GLY A C 1
ATOM 574 O O . GLY A 1 73 ? 29.901 -0.472 -10.725 1.00 72.69 73 GLY A O 1
ATOM 575 N N . ASN A 1 74 ? 29.489 -2.637 -11.150 1.00 61.00 74 ASN A N 1
ATOM 576 C CA . ASN A 1 74 ? 30.894 -2.969 -11.382 1.00 61.00 74 ASN A CA 1
ATOM 577 C C . ASN A 1 74 ? 31.234 -2.717 -12.857 1.00 61.00 74 ASN A C 1
ATOM 579 O O . ASN A 1 74 ? 30.696 -3.375 -13.745 1.00 61.00 74 ASN A O 1
ATOM 583 N N . LYS A 1 75 ? 32.106 -1.734 -13.100 1.00 53.91 75 LYS A N 1
ATOM 584 C CA . LYS A 1 75 ? 32.812 -1.572 -14.376 1.00 53.91 75 LYS A CA 1
ATOM 585 C C . LYS A 1 75 ? 33.990 -2.528 -14.473 1.00 53.91 75 LYS A C 1
ATOM 587 O O . LYS A 1 75 ? 34.666 -2.707 -13.435 1.00 53.91 75 LYS A O 1
#